Protein AF-A0AA43FSB5-F1 (afdb_monomer)

Radius of gyration: 14.21 Å; Cα contacts (8 Å, |Δi|>4): 147; chains: 1; bounding box: 47×30×36 Å

Solvent-accessible surface area (backbone atoms only — not comparable to full-atom values): 7729 Å² total; per-residue (Å²): 135,81,79,77,69,21,61,71,51,53,54,52,54,58,73,69,56,52,56,82,42,45,66,42,48,45,44,53,38,40,47,69,71,58,40,50,98,84,29,44,29,55,41,66,63,45,46,52,52,34,53,52,53,46,69,64,39,83,89,50,54,65,67,69,60,45,59,31,54,76,70,32,70,70,55,30,42,54,44,42,62,66,60,32,50,54,55,38,28,77,69,52,48,29,52,89,60,85,87,73,87,61,63,57,44,43,40,19,66,69,37,41,73,48,29,62,92,47,41,70,63,53,39,53,52,39,54,54,50,46,52,51,40,55,63,78,112

pLDDT: mean 82.96, std 12.8, range [36.69, 95.94]

Secondary structure (DSSP, 8-state):
-PPPSSHHHHHHHHTT--GGGHHHHHHHHHHHHH--TTSEEEHHHHHHHHHHHHHHSTT---THHHHHHHT-HHHHHHHIIIIIHHHHHHTTSB-----SS-SEEEB-HHHHHHHGGGHHHHHHHHHHHHHHHHH--

Mean predicted aligned error: 5.88 Å

Sequence (137 aa):
MSSAPGRSEVIRFVGTLRPEELPVMVGLNVIFLLADEDGVVGRAAWAEAVAERLAALQGGIPGPAAFLLRRGPEVFRRFLDKEVVPRLAQAGILWEGPADGAEELVLENGFWNNVKSDRNEVMAQLEAGAAVLAEMR

Structure (mmCIF, N/CA/C/O backbone):
data_AF-A0AA43FSB5-F1
#
_entry.id   AF-A0AA43FSB5-F1
#
loop_
_atom_site.group_PDB
_atom_site.id
_atom_site.type_symbol
_atom_site.label_atom_id
_atom_site.label_alt_id
_atom_site.label_comp_id
_atom_site.label_asym_id
_atom_site.label_entity_id
_atom_site.label_seq_id
_atom_site.pdbx_PDB_ins_code
_atom_site.Cartn_x
_atom_site.Cartn_y
_atom_site.Cartn_z
_atom_site.occupancy
_atom_site.B_iso_or_equiv
_atom_site.auth_seq_id
_atom_site.auth_comp_id
_atom_site.auth_asym_id
_atom_site.auth_atom_id
_atom_site.pdbx_PDB_model_num
ATOM 1 N N . MET A 1 1 ? -29.510 0.018 8.397 1.00 36.69 1 MET A N 1
ATOM 2 C CA . MET A 1 1 ? -28.221 -0.578 8.800 1.00 36.69 1 MET A CA 1
ATOM 3 C C . MET A 1 1 ? -27.300 -0.441 7.599 1.00 36.69 1 MET A C 1
ATOM 5 O O . MET A 1 1 ? -27.444 -1.213 6.663 1.00 36.69 1 MET A O 1
ATOM 9 N N . SER A 1 2 ? -26.492 0.623 7.544 1.00 37.47 2 SER A N 1
ATOM 10 C CA . SER A 1 2 ? -25.509 0.798 6.465 1.00 37.47 2 SER A CA 1
ATOM 11 C C . SER A 1 2 ? -24.324 -0.110 6.747 1.00 37.47 2 SER A C 1
ATOM 13 O O . SER A 1 2 ? -23.767 -0.053 7.841 1.00 37.47 2 SER A O 1
ATOM 15 N N . SER A 1 3 ? -23.982 -0.959 5.783 1.00 42.47 3 SER A N 1
ATO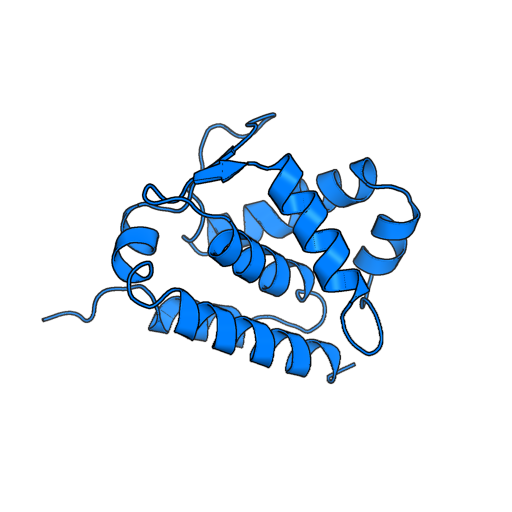M 16 C CA . SER A 1 3 ? -22.781 -1.791 5.792 1.00 42.47 3 SER A CA 1
ATOM 17 C C . SER A 1 3 ? -21.558 -0.926 6.089 1.00 42.47 3 SER A C 1
ATOM 19 O O . SER A 1 3 ? -21.383 0.114 5.455 1.00 42.47 3 SER A O 1
ATOM 21 N N . ALA A 1 4 ? -20.749 -1.328 7.069 1.00 42.62 4 ALA A N 1
ATOM 22 C CA . ALA A 1 4 ? -19.576 -0.567 7.469 1.00 42.62 4 ALA A CA 1
ATOM 23 C C . ALA A 1 4 ? -18.598 -0.428 6.275 1.00 42.62 4 ALA A C 1
ATOM 25 O O . ALA A 1 4 ? -18.273 -1.437 5.637 1.00 42.62 4 ALA A O 1
ATOM 26 N N . PRO A 1 5 ? -18.176 0.798 5.926 1.00 51.31 5 PRO A N 1
ATOM 27 C CA . PRO A 1 5 ? -17.213 1.056 4.856 1.00 51.31 5 PRO A CA 1
ATOM 28 C C . PRO A 1 5 ? -15.836 0.491 5.242 1.00 51.31 5 PRO A C 1
ATOM 30 O O . PRO A 1 5 ? -15.238 0.927 6.216 1.00 51.31 5 PRO A O 1
ATOM 33 N N . GLY A 1 6 ? -15.363 -0.540 4.541 1.00 64.88 6 GLY A N 1
ATOM 34 C CA . GLY A 1 6 ? -14.096 -1.215 4.855 1.00 64.88 6 GLY A CA 1
ATOM 35 C C . GLY A 1 6 ? -13.684 -2.170 3.739 1.00 64.88 6 GLY A C 1
ATOM 36 O O . GLY A 1 6 ? -13.172 -1.757 2.701 1.00 64.88 6 GLY A O 1
ATOM 37 N N . ARG A 1 7 ? -13.997 -3.462 3.870 1.00 71.69 7 ARG A N 1
ATOM 38 C CA . ARG A 1 7 ? -13.648 -4.489 2.866 1.00 71.69 7 ARG A CA 1
ATOM 39 C C . ARG A 1 7 ? -14.151 -4.193 1.446 1.00 71.69 7 ARG A C 1
ATOM 41 O O . ARG A 1 7 ? -13.403 -4.316 0.480 1.00 71.69 7 ARG A O 1
ATOM 48 N N . SER A 1 8 ? -15.420 -3.805 1.304 1.00 74.12 8 SER A N 1
ATOM 49 C CA . SER A 1 8 ? -16.014 -3.532 -0.019 1.00 74.12 8 SER A CA 1
ATOM 50 C C . SER A 1 8 ? -15.374 -2.327 -0.715 1.00 74.12 8 SER A C 1
ATOM 52 O O . SER A 1 8 ? -15.391 -2.240 -1.941 1.00 74.12 8 SER A O 1
ATOM 54 N N . GLU A 1 9 ? -14.810 -1.395 0.051 1.00 75.44 9 GLU A N 1
ATOM 55 C CA . GLU A 1 9 ? -14.117 -0.223 -0.480 1.00 75.44 9 GLU A CA 1
ATOM 56 C C . GLU A 1 9 ? -12.697 -0.557 -0.903 1.00 75.44 9 GLU A C 1
ATOM 58 O O . GLU A 1 9 ? -12.303 -0.132 -1.983 1.00 75.44 9 GLU A O 1
ATOM 63 N N . VAL A 1 10 ? -11.984 -1.401 -0.145 1.00 79.75 10 VAL A N 1
ATOM 64 C CA . VAL A 1 10 ? -10.690 -1.946 -0.582 1.00 79.75 10 VAL A CA 1
ATOM 65 C C . VAL A 1 10 ? -10.846 -2.689 -1.903 1.00 79.75 10 VAL A C 1
ATOM 67 O O . VAL A 1 10 ? -10.121 -2.403 -2.848 1.00 79.75 10 VAL A O 1
ATOM 70 N N . ILE A 1 11 ? -11.836 -3.580 -2.015 1.00 78.00 11 ILE A N 1
ATOM 71 C CA . ILE A 1 11 ? -12.092 -4.326 -3.257 1.00 78.00 11 ILE A CA 1
ATOM 72 C C . ILE A 1 11 ? -12.403 -3.370 -4.413 1.00 78.00 11 ILE A C 1
ATOM 74 O O . ILE A 1 11 ? -11.861 -3.524 -5.508 1.00 78.00 11 ILE A O 1
ATOM 78 N N . ARG A 1 12 ? -13.253 -2.362 -4.181 1.00 81.12 12 ARG A N 1
ATOM 79 C CA . ARG A 1 12 ? -13.594 -1.371 -5.207 1.00 81.12 12 ARG A CA 1
ATOM 80 C C . ARG A 1 12 ? -12.371 -0.564 -5.630 1.00 81.12 12 ARG A C 1
ATOM 82 O O . ARG A 1 12 ? -12.164 -0.385 -6.821 1.00 81.12 12 ARG A O 1
ATOM 89 N N . PHE A 1 13 ? -11.566 -0.106 -4.677 1.00 84.62 13 PHE A N 1
ATOM 90 C CA . PHE A 1 13 ? -10.338 0.637 -4.929 1.00 84.62 13 PHE A CA 1
ATOM 91 C C . PHE A 1 13 ? -9.350 -0.189 -5.757 1.00 84.62 13 PHE A C 1
ATOM 93 O O . PHE A 1 13 ? -8.934 0.250 -6.826 1.00 84.62 13 PHE A O 1
ATOM 100 N N . VAL A 1 14 ? -9.060 -1.416 -5.322 1.00 84.19 14 VAL A N 1
ATOM 101 C CA . VAL A 1 14 ? -8.190 -2.382 -6.014 1.00 84.19 14 VAL A CA 1
ATOM 102 C C . VAL A 1 14 ? -8.686 -2.640 -7.435 1.00 84.19 14 VAL A C 1
ATOM 104 O O . VAL A 1 14 ? -7.889 -2.620 -8.366 1.00 84.19 14 VAL A O 1
ATOM 107 N N . GLY A 1 15 ? -10.000 -2.794 -7.625 1.00 83.06 15 GLY A N 1
ATOM 108 C CA . GLY A 1 15 ? -10.614 -2.984 -8.942 1.00 83.06 15 GLY A CA 1
ATOM 109 C C . GLY A 1 15 ? -10.508 -1.783 -9.891 1.00 83.06 15 GLY A C 1
ATOM 110 O O . GLY A 1 15 ? -10.771 -1.936 -11.080 1.00 83.06 15 GLY A O 1
ATOM 111 N N . THR A 1 16 ? -10.125 -0.600 -9.396 1.00 86.25 16 THR A N 1
ATOM 112 C CA . THR A 1 16 ? -9.847 0.584 -10.233 1.00 86.25 16 THR A CA 1
ATOM 113 C C . THR A 1 16 ? -8.371 0.759 -10.578 1.00 86.25 16 THR A C 1
ATOM 115 O O . THR A 1 16 ? -8.055 1.611 -11.409 1.00 86.25 16 THR A O 1
ATOM 118 N N . LEU A 1 17 ? -7.475 -0.004 -9.942 1.00 86.56 17 LEU A N 1
ATOM 119 C CA . LEU A 1 17 ? -6.039 0.142 -10.148 1.00 86.56 17 LEU A CA 1
ATOM 120 C C . LEU A 1 17 ? -5.633 -0.393 -11.517 1.00 86.56 17 LEU A C 1
ATOM 122 O O . LEU A 1 17 ? -6.036 -1.478 -11.936 1.00 86.56 17 LEU A O 1
ATOM 126 N N . ARG A 1 18 ? -4.801 0.385 -12.202 1.00 85.00 18 ARG A N 1
ATOM 127 C CA . ARG A 1 18 ? -4.193 -0.015 -13.470 1.00 85.00 18 ARG A CA 1
ATOM 128 C C . ARG A 1 18 ? -2.888 -0.788 -13.236 1.00 85.00 18 ARG A C 1
ATOM 130 O O . ARG A 1 18 ? -2.316 -0.678 -12.151 1.00 85.00 18 ARG A O 1
ATOM 137 N N . PRO A 1 19 ? -2.372 -1.548 -14.221 1.00 82.00 19 PRO A N 1
ATOM 138 C CA . PRO A 1 19 ? -1.115 -2.288 -14.064 1.00 82.00 19 PRO A CA 1
ATOM 139 C C . PRO A 1 19 ? 0.074 -1.416 -13.623 1.00 82.00 19 PRO A C 1
ATOM 141 O O . PRO A 1 19 ? 0.903 -1.856 -12.827 1.00 82.00 19 PRO A O 1
ATOM 144 N N . GLU A 1 20 ? 0.146 -0.156 -14.066 1.00 81.56 20 GLU A N 1
ATOM 145 C CA . GLU A 1 20 ? 1.169 0.802 -13.626 1.00 81.56 20 GLU A CA 1
ATOM 146 C C . GLU A 1 20 ? 1.055 1.20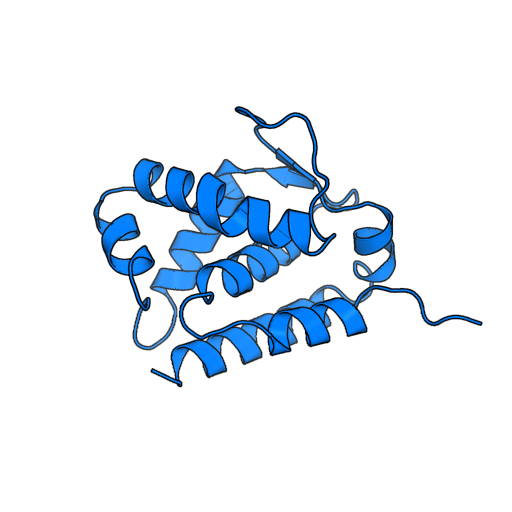5 -12.142 1.00 81.56 20 GLU A C 1
ATOM 148 O O . GLU A 1 20 ? 2.039 1.643 -11.546 1.00 81.56 20 GLU A O 1
ATOM 153 N N . GLU A 1 21 ? -0.114 1.010 -11.526 1.00 88.12 21 GLU A N 1
ATOM 154 C CA . GLU A 1 21 ? -0.387 1.264 -10.107 1.00 88.12 21 GLU A CA 1
ATOM 155 C C . GLU A 1 21 ? -0.103 0.030 -9.224 1.00 88.12 21 GLU A C 1
ATOM 157 O O . GLU A 1 21 ? -0.455 0.016 -8.044 1.00 88.12 21 GLU A O 1
ATOM 162 N N . LEU A 1 22 ? 0.591 -0.995 -9.738 1.00 88.12 22 LEU A N 1
ATOM 163 C CA . LEU A 1 22 ? 1.023 -2.153 -8.944 1.00 88.12 22 LEU A CA 1
ATOM 164 C C . LEU A 1 22 ? 1.738 -1.772 -7.626 1.00 88.12 22 LEU A C 1
ATOM 166 O O . LEU A 1 22 ? 1.430 -2.385 -6.599 1.00 88.12 22 LEU A O 1
ATOM 170 N N . PRO A 1 23 ? 2.623 -0.749 -7.573 1.00 91.19 23 PRO A N 1
ATOM 171 C CA . PRO A 1 23 ? 3.217 -0.305 -6.311 1.00 91.19 23 PRO A CA 1
ATOM 172 C C . PRO A 1 23 ? 2.196 0.181 -5.273 1.00 91.19 23 PRO A C 1
ATOM 174 O O . PRO A 1 23 ? 2.452 0.060 -4.080 1.00 91.19 23 PRO A O 1
ATOM 177 N N . VAL A 1 24 ? 1.036 0.693 -5.699 1.00 92.19 24 VAL A N 1
ATOM 178 C CA . VAL A 1 24 ? -0.049 1.115 -4.799 1.00 92.19 24 VAL A CA 1
ATOM 179 C C . VAL A 1 24 ? -0.709 -0.101 -4.160 1.00 92.19 24 VAL A C 1
ATOM 181 O O . VAL A 1 24 ? -0.923 -0.124 -2.950 1.00 92.19 24 VAL A O 1
ATOM 184 N N . MET A 1 25 ? -0.974 -1.140 -4.954 1.00 91.31 25 MET A N 1
ATOM 185 C CA . MET A 1 25 ? -1.564 -2.383 -4.459 1.00 91.31 25 MET A CA 1
ATOM 186 C C . MET A 1 25 ? -0.629 -3.116 -3.495 1.00 91.31 25 MET A C 1
ATOM 188 O O . MET A 1 25 ? -1.055 -3.533 -2.417 1.00 91.31 25 MET A O 1
ATOM 192 N N . VAL A 1 26 ? 0.657 -3.222 -3.846 1.00 92.62 26 VAL A N 1
ATOM 193 C CA . VAL A 1 26 ? 1.669 -3.812 -2.958 1.00 92.62 26 VAL A CA 1
ATOM 194 C C . VAL A 1 26 ? 1.875 -2.944 -1.717 1.00 92.62 26 VAL A C 1
ATOM 196 O O . VAL A 1 26 ? 1.929 -3.476 -0.614 1.00 92.62 26 VAL A O 1
ATOM 199 N N . GLY A 1 27 ? 1.908 -1.618 -1.866 1.00 94.00 27 GLY A N 1
ATOM 200 C CA . GLY A 1 27 ? 1.989 -0.671 -0.753 1.00 94.00 27 GLY A CA 1
ATOM 201 C C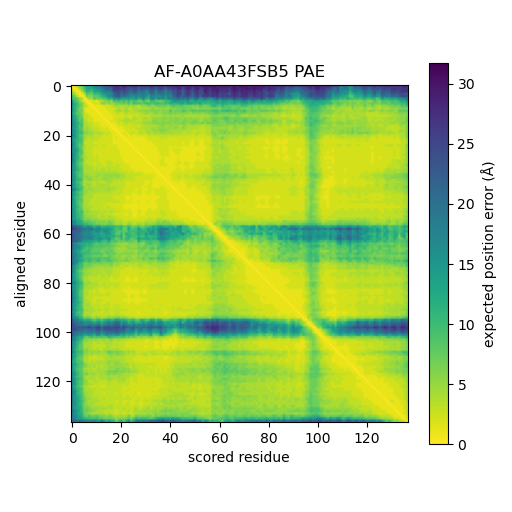 . GLY A 1 27 ? 0.864 -0.858 0.260 1.00 94.00 27 GLY A C 1
ATOM 202 O O . GLY A 1 27 ? 1.129 -0.969 1.457 1.00 94.00 27 GLY A O 1
ATOM 203 N N . LEU A 1 28 ? -0.375 -0.969 -0.222 1.00 94.50 28 LEU A N 1
ATOM 204 C CA . LEU A 1 28 ? -1.545 -1.238 0.609 1.00 94.50 28 LEU A CA 1
ATOM 205 C C . LEU A 1 28 ? -1.446 -2.593 1.314 1.00 94.50 28 LEU A C 1
ATOM 207 O O . LEU A 1 28 ? -1.699 -2.701 2.511 1.00 94.50 28 LEU A O 1
ATOM 211 N N . ASN A 1 29 ? -1.046 -3.630 0.586 1.00 94.31 29 ASN A N 1
ATOM 212 C CA . ASN A 1 29 ? -0.880 -4.959 1.150 1.00 94.31 29 ASN A CA 1
ATOM 213 C C . ASN A 1 29 ? 0.187 -5.001 2.261 1.00 94.31 29 ASN A C 1
ATOM 215 O O . ASN A 1 29 ? -0.040 -5.623 3.295 1.00 94.31 29 ASN A O 1
ATOM 219 N N . VAL A 1 30 ? 1.309 -4.297 2.091 1.00 95.94 30 VAL A N 1
ATOM 220 C CA . VAL A 1 30 ? 2.354 -4.192 3.121 1.00 95.94 30 VAL A CA 1
ATOM 221 C C . VAL A 1 30 ? 1.888 -3.371 4.322 1.00 95.94 30 VAL A C 1
ATOM 223 O O . VAL A 1 30 ? 2.225 -3.726 5.447 1.00 95.94 30 VAL A O 1
ATOM 226 N N . ILE A 1 31 ? 1.078 -2.323 4.128 1.00 94.69 31 ILE A N 1
ATOM 227 C CA . ILE A 1 31 ? 0.441 -1.610 5.250 1.00 94.69 31 ILE A CA 1
ATOM 228 C C . ILE A 1 31 ? -0.369 -2.598 6.087 1.00 94.69 31 ILE A C 1
ATOM 230 O O . ILE A 1 31 ? -0.157 -2.698 7.289 1.00 94.69 31 ILE A O 1
ATOM 234 N N . PHE A 1 32 ? -1.220 -3.404 5.448 1.00 93.38 32 PHE A N 1
ATOM 235 C CA . PHE A 1 32 ? -1.961 -4.447 6.150 1.00 93.38 32 PHE A CA 1
ATOM 236 C C . PHE A 1 32 ? -1.066 -5.525 6.748 1.00 93.38 32 PHE A C 1
ATOM 238 O O . PHE A 1 32 ? -1.442 -6.115 7.746 1.00 93.38 32 PHE A O 1
ATOM 245 N N . LEU A 1 33 ? 0.107 -5.806 6.188 1.00 94.50 33 LEU A N 1
ATOM 246 C CA . LEU A 1 33 ? 1.045 -6.757 6.778 1.00 94.50 33 LEU A CA 1
ATOM 247 C C . LEU A 1 33 ? 1.705 -6.213 8.048 1.00 94.50 33 LEU A C 1
ATOM 249 O O . LEU A 1 33 ? 1.943 -6.994 8.964 1.00 94.50 33 LEU A O 1
ATOM 253 N N . LEU A 1 34 ? 2.002 -4.916 8.107 1.00 95.50 34 LEU A N 1
ATOM 254 C CA . LEU A 1 34 ? 2.843 -4.328 9.152 1.00 95.50 34 LEU A CA 1
ATOM 255 C C . LEU A 1 34 ? 2.081 -3.508 10.194 1.00 95.50 34 LEU A C 1
ATOM 257 O O . LEU A 1 34 ? 2.646 -3.247 11.250 1.00 95.50 34 LEU A O 1
ATOM 261 N N . ALA A 1 35 ? 0.834 -3.119 9.921 1.00 94.31 35 ALA A N 1
ATOM 262 C CA . ALA A 1 35 ? 0.028 -2.336 10.850 1.00 94.31 35 ALA A CA 1
ATOM 263 C C . ALA A 1 35 ? -0.126 -3.040 12.201 1.00 94.31 35 ALA A C 1
ATOM 265 O O . ALA A 1 35 ? -0.421 -4.246 12.266 1.00 94.31 35 ALA A O 1
ATOM 266 N N . ASP A 1 36 ? 0.074 -2.262 13.260 1.00 94.38 36 ASP A N 1
ATOM 267 C CA . ASP A 1 36 ? -0.238 -2.647 14.630 1.00 94.38 36 ASP A CA 1
ATOM 268 C C . ASP A 1 36 ? -1.748 -2.540 14.924 1.00 94.38 36 ASP A C 1
ATOM 270 O O . ASP A 1 36 ? -2.569 -2.322 14.030 1.00 94.38 36 ASP A O 1
ATOM 274 N N . GLU A 1 37 ? -2.129 -2.738 16.187 1.00 91.12 37 GLU A N 1
ATOM 275 C CA . GLU A 1 37 ? -3.530 -2.697 16.627 1.00 91.12 37 GLU A CA 1
ATOM 276 C C . GLU A 1 37 ? -4.192 -1.325 16.412 1.00 91.12 37 GLU A C 1
ATOM 278 O O . GLU A 1 37 ? -5.405 -1.258 16.176 1.00 91.12 37 GLU A O 1
ATOM 283 N N . ASP A 1 38 ? -3.401 -0.250 16.428 1.00 90.94 38 ASP A N 1
ATOM 284 C CA . ASP A 1 38 ? -3.854 1.134 16.277 1.00 90.94 38 ASP A CA 1
ATOM 285 C C . ASP A 1 38 ? -3.814 1.612 14.816 1.00 90.94 38 ASP A C 1
ATOM 287 O O . ASP A 1 38 ? -4.305 2.696 14.498 1.00 90.94 38 ASP A O 1
ATOM 291 N N . GLY A 1 39 ? -3.307 0.783 13.900 1.00 91.81 39 GLY A N 1
ATOM 292 C CA . GLY A 1 39 ? -3.235 1.110 12.482 1.00 91.81 39 GLY A CA 1
ATOM 293 C C . GLY A 1 39 ? -2.046 2.008 12.151 1.00 91.81 39 GLY A C 1
ATOM 294 O O . GLY A 1 39 ? -2.138 2.850 11.255 1.00 91.81 39 GLY A O 1
ATOM 295 N N . VAL A 1 40 ? -0.936 1.849 12.869 1.00 93.50 40 VAL A N 1
ATOM 296 C CA . VAL A 1 40 ? 0.307 2.593 12.649 1.00 93.50 40 VAL A CA 1
ATOM 297 C C . VAL A 1 40 ? 1.351 1.687 11.998 1.00 93.50 40 VAL A C 1
ATOM 299 O O . VAL A 1 40 ? 1.462 0.499 12.304 1.00 93.50 40 VAL A O 1
ATOM 302 N N . VAL A 1 41 ? 2.116 2.243 11.054 1.00 94.19 41 VAL A N 1
ATOM 303 C CA . VAL A 1 41 ? 3.185 1.539 10.337 1.00 94.19 41 VAL A CA 1
ATOM 304 C C . VAL A 1 41 ? 4.441 2.400 10.260 1.00 94.19 41 VAL A C 1
ATOM 306 O O . VAL A 1 41 ? 4.399 3.521 9.757 1.00 94.19 41 VAL A O 1
ATOM 309 N N . GLY A 1 42 ? 5.592 1.850 10.651 1.00 93.12 42 GLY A N 1
ATOM 310 C CA . GLY A 1 42 ? 6.889 2.495 10.433 1.00 93.12 42 GLY A CA 1
ATOM 311 C C . GLY A 1 42 ? 7.204 2.644 8.940 1.00 93.12 42 GLY A C 1
ATOM 312 O O . GLY A 1 42 ? 7.293 1.661 8.201 1.00 93.12 42 GLY A O 1
ATOM 313 N N . ARG A 1 43 ? 7.414 3.877 8.482 1.00 91.06 43 ARG A N 1
ATOM 314 C CA . ARG A 1 43 ? 7.525 4.230 7.059 1.00 91.06 43 ARG A CA 1
ATOM 315 C C . ARG A 1 43 ? 8.758 3.638 6.374 1.00 91.06 43 ARG A C 1
ATOM 317 O O . ARG A 1 43 ? 8.681 3.251 5.210 1.00 91.06 43 ARG A O 1
ATOM 324 N N . ALA A 1 44 ? 9.885 3.545 7.084 1.00 90.88 44 ALA A N 1
ATOM 325 C CA . ALA A 1 44 ? 11.104 2.919 6.564 1.00 90.88 44 ALA A CA 1
ATOM 326 C C . ALA A 1 44 ? 10.914 1.408 6.348 1.00 90.88 44 ALA A C 1
ATOM 328 O O . ALA A 1 44 ? 11.131 0.921 5.240 1.00 90.88 44 ALA A O 1
ATOM 329 N N . ALA A 1 45 ? 10.410 0.704 7.367 1.00 93.56 45 ALA A N 1
ATOM 330 C CA . ALA A 1 45 ? 10.115 -0.727 7.293 1.00 93.56 45 ALA A CA 1
ATOM 331 C C . ALA A 1 45 ? 9.071 -1.041 6.209 1.00 93.56 45 ALA A C 1
ATOM 333 O O . ALA A 1 45 ? 9.211 -2.009 5.464 1.00 93.56 45 ALA A O 1
ATOM 334 N N . TRP A 1 46 ? 8.056 -0.184 6.066 1.00 95.19 46 TRP A N 1
ATOM 335 C CA . TRP A 1 46 ? 7.087 -0.282 4.979 1.00 95.19 46 TRP A CA 1
ATOM 336 C C . TRP A 1 46 ? 7.749 -0.180 3.600 1.00 95.19 46 TRP A C 1
ATOM 338 O O . TRP A 1 46 ? 7.527 -1.043 2.753 1.00 95.19 46 TRP A O 1
ATOM 348 N N . ALA A 1 47 ? 8.586 0.835 3.369 1.00 93.12 47 ALA A N 1
ATOM 349 C CA . ALA A 1 47 ? 9.242 1.028 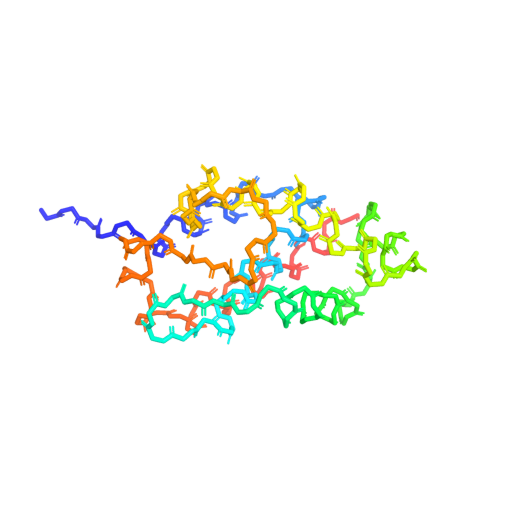2.077 1.00 93.12 47 ALA A CA 1
ATOM 350 C C . ALA A 1 47 ? 10.165 -0.147 1.702 1.00 93.12 47 ALA A C 1
ATOM 352 O O . ALA A 1 47 ? 10.185 -0.565 0.541 1.00 93.12 47 ALA A O 1
ATOM 353 N N . GLU A 1 48 ? 10.896 -0.694 2.676 1.00 92.69 48 GLU A N 1
ATOM 354 C CA . GLU A 1 48 ? 11.745 -1.879 2.501 1.00 92.69 48 GLU A CA 1
ATOM 355 C C . GLU A 1 48 ? 10.915 -3.113 2.129 1.00 92.69 48 GLU A C 1
ATOM 357 O O . GLU A 1 48 ? 11.168 -3.742 1.101 1.00 92.69 48 GLU A O 1
ATOM 362 N N . ALA A 1 49 ? 9.852 -3.403 2.880 1.00 94.75 49 ALA A N 1
ATOM 363 C CA . ALA A 1 49 ? 8.985 -4.546 2.605 1.00 94.75 49 ALA A CA 1
ATOM 364 C C . ALA A 1 49 ? 8.247 -4.427 1.255 1.00 94.75 49 ALA A C 1
ATOM 366 O O . ALA A 1 49 ? 8.044 -5.428 0.564 1.00 94.75 49 ALA A O 1
ATOM 367 N N . VAL A 1 50 ? 7.876 -3.213 0.828 1.00 93.94 50 VAL A N 1
ATOM 368 C CA . VAL A 1 50 ? 7.319 -2.977 -0.516 1.00 93.94 50 VAL A CA 1
ATOM 369 C C . VAL A 1 50 ? 8.346 -3.300 -1.599 1.00 93.94 50 VAL A C 1
ATOM 371 O O . VAL A 1 50 ? 8.005 -3.958 -2.585 1.00 93.94 50 VAL A O 1
ATOM 374 N N . ALA A 1 51 ? 9.596 -2.866 -1.424 1.00 90.19 51 ALA A N 1
ATOM 375 C CA . ALA A 1 51 ? 10.676 -3.159 -2.361 1.00 90.19 51 ALA A CA 1
ATOM 376 C C . ALA A 1 51 ? 10.917 -4.671 -2.496 1.00 90.19 51 ALA A C 1
ATOM 378 O O . ALA A 1 51 ? 10.988 -5.182 -3.616 1.00 90.19 51 ALA A O 1
ATOM 379 N N . GLU A 1 52 ? 10.984 -5.386 -1.370 1.00 90.31 52 GLU A N 1
ATOM 380 C CA . GLU A 1 52 ? 11.157 -6.841 -1.336 1.00 90.31 52 GLU A CA 1
ATOM 381 C C . GLU A 1 52 ? 10.008 -7.573 -2.032 1.00 90.31 52 GLU A C 1
ATOM 383 O O . GLU A 1 52 ? 10.245 -8.416 -2.902 1.00 90.31 52 GLU A O 1
ATOM 388 N N . ARG A 1 53 ? 8.756 -7.222 -1.709 1.00 89.94 53 ARG A N 1
ATOM 389 C CA . ARG A 1 53 ? 7.582 -7.864 -2.315 1.00 89.94 53 ARG A CA 1
ATOM 390 C C . ARG A 1 53 ? 7.508 -7.622 -3.814 1.00 89.94 53 ARG A C 1
ATOM 392 O O . ARG A 1 53 ? 7.263 -8.567 -4.556 1.00 89.94 53 ARG A O 1
ATOM 399 N N . LEU A 1 54 ? 7.762 -6.398 -4.275 1.00 87.88 54 LEU A N 1
ATOM 400 C CA . LEU A 1 54 ? 7.803 -6.107 -5.708 1.00 87.88 54 LEU A CA 1
ATOM 401 C C . LEU A 1 54 ? 8.910 -6.906 -6.414 1.00 87.88 54 LEU A C 1
ATOM 403 O O . LEU A 1 54 ? 8.677 -7.434 -7.499 1.00 87.88 54 LEU A O 1
ATOM 407 N N . ALA A 1 55 ? 10.093 -7.037 -5.805 1.00 83.94 55 ALA A N 1
ATOM 408 C CA . ALA A 1 55 ? 11.193 -7.823 -6.367 1.00 83.94 55 ALA A CA 1
ATOM 409 C C . ALA A 1 55 ? 10.881 -9.329 -6.444 1.00 83.94 55 ALA A C 1
ATOM 411 O O . ALA A 1 55 ? 11.395 -10.011 -7.331 1.00 83.94 55 ALA A O 1
ATOM 412 N N . ALA A 1 56 ? 10.031 -9.834 -5.547 1.00 83.81 56 ALA A N 1
ATOM 413 C CA . ALA A 1 56 ? 9.609 -11.231 -5.499 1.00 83.81 56 ALA A CA 1
ATOM 414 C C . ALA A 1 56 ? 8.475 -11.586 -6.482 1.00 83.81 56 ALA A C 1
ATOM 416 O O . ALA A 1 56 ? 8.202 -12.771 -6.684 1.00 83.81 56 ALA A O 1
ATOM 417 N N . LEU A 1 57 ? 7.808 -10.602 -7.102 1.00 81.69 57 LEU A N 1
ATOM 418 C CA . LEU A 1 57 ? 6.722 -10.871 -8.047 1.00 81.69 57 LEU A CA 1
ATOM 419 C C . LEU A 1 57 ? 7.241 -11.609 -9.283 1.00 81.69 57 LEU A C 1
ATOM 421 O O . LEU A 1 57 ? 8.168 -11.161 -9.967 1.00 81.69 57 LEU A O 1
ATOM 425 N N . GLN A 1 58 ? 6.611 -12.745 -9.595 1.00 59.59 58 GLN A N 1
ATOM 426 C CA . GLN A 1 58 ? 6.988 -13.541 -10.754 1.00 59.59 58 GLN A CA 1
ATOM 427 C C . GLN A 1 58 ? 6.778 -12.727 -12.031 1.00 59.59 58 GLN A C 1
ATOM 429 O O . GLN A 1 58 ? 5.679 -12.299 -12.369 1.00 59.59 58 GLN A O 1
ATOM 434 N N . GLY A 1 59 ? 7.887 -12.475 -12.723 1.00 60.62 59 GLY A N 1
ATOM 435 C CA . GLY A 1 59 ? 7.964 -11.687 -13.943 1.00 60.62 59 GLY A CA 1
ATOM 436 C C . GLY A 1 59 ? 8.287 -10.193 -13.749 1.00 60.62 59 GLY A C 1
ATOM 437 O O . GLY A 1 59 ? 8.386 -9.462 -14.731 1.00 60.62 59 GLY A O 1
ATOM 438 N N . GLY A 1 60 ? 8.583 -9.755 -12.533 1.00 64.81 60 GLY A N 1
ATOM 439 C CA . GLY A 1 60 ? 9.248 -8.478 -12.308 1.00 64.81 60 GLY A CA 1
ATOM 440 C C . GLY A 1 60 ? 8.328 -7.262 -12.320 1.00 64.81 60 GLY A C 1
ATOM 441 O O . GLY A 1 60 ? 7.114 -7.341 -12.480 1.00 64.81 60 GLY A O 1
ATOM 442 N N . ILE A 1 61 ? 8.951 -6.114 -12.079 1.00 67.69 61 ILE A N 1
ATOM 443 C CA . ILE A 1 61 ? 8.271 -4.886 -11.678 1.00 67.69 61 ILE A CA 1
ATOM 444 C C . ILE A 1 61 ? 7.972 -4.060 -12.937 1.00 67.69 61 ILE A C 1
ATOM 446 O O . ILE A 1 61 ? 8.905 -3.729 -13.671 1.00 67.69 61 ILE A O 1
ATOM 450 N N . PRO A 1 62 ? 6.709 -3.721 -13.231 1.00 64.12 62 PRO A N 1
ATOM 451 C CA . PRO A 1 62 ? 6.379 -2.899 -14.382 1.00 64.12 62 PRO A CA 1
ATOM 452 C C . PRO A 1 62 ? 6.761 -1.430 -14.154 1.00 64.12 62 PRO A C 1
ATOM 454 O O . PRO A 1 62 ? 6.785 -0.918 -13.030 1.00 64.12 62 PRO A O 1
ATOM 457 N N . GLY A 1 63 ? 7.033 -0.733 -15.258 1.00 69.12 63 GLY A N 1
ATOM 458 C CA . GLY A 1 63 ? 7.129 0.724 -15.280 1.00 69.12 63 GLY A CA 1
ATOM 459 C C . GLY A 1 63 ? 8.311 1.321 -14.492 1.00 69.12 63 GLY A C 1
ATOM 460 O O . GLY A 1 63 ? 9.340 0.669 -14.286 1.00 69.12 63 GLY A O 1
ATOM 461 N N . PRO A 1 64 ? 8.209 2.599 -14.076 1.00 69.44 64 PRO A N 1
ATOM 462 C CA . PRO A 1 64 ? 9.317 3.333 -13.464 1.00 69.44 64 PRO A CA 1
ATOM 463 C C . PRO A 1 64 ? 9.793 2.725 -12.136 1.00 69.44 64 PRO A C 1
ATOM 465 O O . PRO A 1 64 ? 10.961 2.889 -11.788 1.00 69.44 64 PRO A O 1
ATOM 468 N N . ALA A 1 65 ? 8.953 1.964 -11.426 1.00 73.50 65 ALA A N 1
ATOM 469 C CA . ALA A 1 65 ? 9.307 1.335 -10.153 1.00 73.50 65 ALA A CA 1
ATOM 470 C C . ALA A 1 65 ? 10.500 0.360 -10.268 1.00 73.50 65 ALA A C 1
ATOM 472 O O . ALA A 1 65 ? 11.394 0.399 -9.421 1.00 73.50 65 ALA A O 1
ATOM 473 N N . ALA A 1 66 ? 10.596 -0.434 -11.347 1.00 75.50 66 ALA A N 1
ATOM 474 C CA . ALA A 1 66 ? 11.756 -1.305 -11.595 1.00 75.50 66 ALA A CA 1
ATOM 475 C C . ALA A 1 66 ? 13.067 -0.524 -11.698 1.00 75.50 66 ALA A C 1
ATOM 477 O O . ALA A 1 66 ? 14.104 -0.930 -11.168 1.00 75.50 66 ALA A O 1
ATOM 478 N N . PHE A 1 67 ? 13.029 0.595 -12.418 1.00 80.31 67 PHE A N 1
ATOM 479 C CA . PHE A 1 67 ? 14.193 1.446 -12.603 1.00 80.31 67 PHE A CA 1
ATOM 480 C C . PHE A 1 67 ? 14.580 2.145 -11.297 1.00 80.31 67 PHE A C 1
ATOM 482 O O . PHE A 1 67 ? 15.762 2.218 -10.968 1.00 80.31 67 PHE A O 1
ATOM 489 N N . LEU A 1 68 ? 13.593 2.620 -10.537 1.00 81.25 68 LEU A N 1
ATOM 490 C CA . LEU A 1 68 ? 13.805 3.338 -9.282 1.00 81.25 68 LEU A CA 1
ATOM 491 C C . LEU A 1 68 ? 14.387 2.438 -8.187 1.00 81.25 68 LEU A C 1
ATOM 493 O O . LEU A 1 68 ? 15.290 2.873 -7.480 1.00 81.25 68 LEU A O 1
ATOM 497 N N . LEU A 1 69 ? 13.976 1.169 -8.108 1.00 79.81 69 LEU A N 1
ATOM 498 C CA . LEU A 1 69 ? 14.577 0.201 -7.182 1.00 79.81 69 LEU A CA 1
ATOM 499 C C . LEU A 1 69 ? 16.065 -0.029 -7.454 1.00 79.81 69 LEU A C 1
ATOM 501 O O . LEU A 1 69 ? 16.868 -0.075 -6.527 1.00 79.81 69 LEU A O 1
ATOM 505 N N . ARG A 1 70 ? 16.467 -0.080 -8.731 1.00 81.19 70 ARG A N 1
ATOM 506 C CA . ARG A 1 70 ? 17.885 -0.194 -9.121 1.00 81.19 70 ARG A CA 1
ATOM 507 C C . ARG A 1 70 ? 18.695 1.072 -8.835 1.00 81.19 70 ARG A C 1
ATOM 509 O O . ARG A 1 70 ? 19.916 0.999 -8.739 1.00 81.19 70 ARG A O 1
ATOM 516 N N . ARG A 1 71 ? 18.039 2.233 -8.730 1.00 83.31 71 ARG A N 1
ATOM 517 C CA . ARG A 1 71 ? 18.675 3.521 -8.402 1.00 83.31 71 ARG A CA 1
ATOM 518 C C . ARG A 1 71 ? 18.969 3.678 -6.909 1.00 83.31 71 ARG A C 1
ATOM 520 O O . ARG A 1 71 ? 19.698 4.599 -6.551 1.00 83.31 71 ARG A O 1
ATOM 527 N N . GLY A 1 72 ? 18.447 2.781 -6.076 1.00 84.00 72 GLY A N 1
ATOM 528 C CA . GLY A 1 72 ? 18.739 2.697 -4.652 1.00 84.00 72 GLY A CA 1
ATOM 529 C C . GLY A 1 72 ? 17.509 2.920 -3.764 1.00 84.00 72 GLY A C 1
ATOM 530 O O . GLY A 1 72 ? 16.519 3.519 -4.197 1.00 84.00 72 GLY A O 1
ATOM 531 N N . PRO A 1 73 ? 17.579 2.467 -2.500 1.00 84.12 73 PRO A N 1
ATOM 532 C CA . PRO A 1 73 ? 16.443 2.446 -1.578 1.00 84.12 73 PRO A CA 1
ATOM 533 C C . PRO A 1 73 ? 15.873 3.841 -1.295 1.00 84.12 73 PRO A C 1
ATOM 535 O O . PRO A 1 73 ? 14.659 4.014 -1.264 1.00 84.12 73 PRO A O 1
ATOM 538 N N . GLU A 1 74 ? 16.717 4.871 -1.178 1.00 87.12 74 GLU A N 1
ATOM 539 C CA . GLU A 1 74 ? 16.246 6.242 -0.938 1.00 87.12 74 GLU A CA 1
ATOM 540 C C . GLU A 1 74 ? 15.463 6.830 -2.119 1.00 87.12 74 GLU A C 1
ATOM 542 O O . GLU A 1 74 ? 14.496 7.567 -1.921 1.00 87.12 74 GLU A O 1
ATOM 547 N N . VAL A 1 75 ? 15.869 6.512 -3.353 1.00 88.88 75 VAL A N 1
ATOM 548 C CA . VAL A 1 75 ? 15.184 6.976 -4.568 1.00 88.88 75 VAL A CA 1
ATOM 549 C C . VAL A 1 75 ? 13.818 6.309 -4.676 1.00 88.88 75 VAL A C 1
ATOM 551 O O . VAL A 1 75 ? 12.827 6.981 -4.964 1.00 88.88 75 VAL A O 1
ATOM 554 N N . PHE A 1 76 ? 13.756 5.009 -4.394 1.00 89.25 76 PHE A N 1
ATOM 555 C CA . PHE A 1 76 ? 12.500 4.275 -4.366 1.00 89.25 76 PHE A CA 1
ATOM 556 C C . PHE A 1 76 ? 11.568 4.759 -3.247 1.00 89.25 76 PHE A C 1
ATOM 558 O O . PHE A 1 76 ? 10.395 5.018 -3.508 1.00 89.25 76 PHE A O 1
ATOM 565 N N . ARG A 1 77 ? 12.091 5.001 -2.038 1.00 89.44 77 ARG A N 1
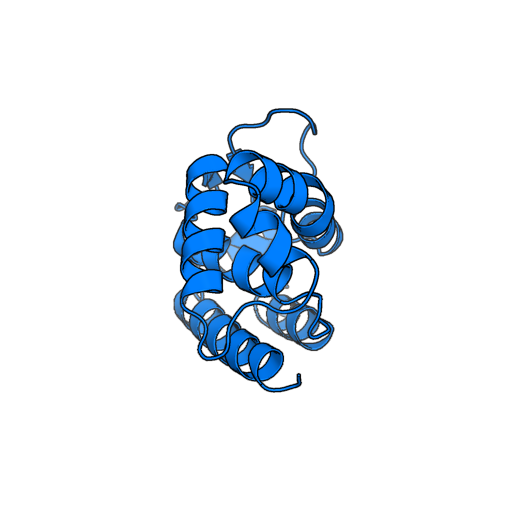ATOM 566 C CA . ARG A 1 77 ? 11.318 5.582 -0.930 1.00 89.44 77 ARG A CA 1
ATOM 567 C C . ARG A 1 77 ? 10.695 6.924 -1.317 1.00 89.44 77 ARG A C 1
ATOM 569 O O . ARG A 1 77 ? 9.498 7.110 -1.146 1.00 89.44 77 ARG A O 1
ATOM 576 N N . ARG A 1 78 ? 11.467 7.825 -1.939 1.00 88.88 78 ARG A N 1
ATOM 577 C CA . ARG A 1 78 ? 10.945 9.118 -2.429 1.00 88.88 78 ARG A CA 1
ATOM 578 C C . ARG A 1 78 ? 9.837 8.960 -3.468 1.00 88.88 78 ARG A C 1
ATOM 580 O O . ARG A 1 78 ? 8.959 9.811 -3.537 1.00 88.88 78 ARG A O 1
ATOM 587 N N . PHE A 1 79 ? 9.889 7.921 -4.297 1.00 90.56 79 PHE A N 1
ATOM 588 C CA . PHE A 1 79 ? 8.805 7.607 -5.225 1.00 90.56 79 PHE A CA 1
ATOM 589 C C . PHE A 1 79 ? 7.550 7.142 -4.486 1.00 90.56 79 PHE A C 1
ATOM 591 O O . PHE A 1 79 ? 6.473 7.663 -4.754 1.00 90.56 79 PHE A O 1
ATOM 598 N N . LEU A 1 80 ? 7.683 6.231 -3.519 1.00 91.19 80 LEU A N 1
ATOM 599 C CA . LEU A 1 80 ? 6.554 5.791 -2.699 1.00 91.19 80 LEU A CA 1
ATOM 600 C C . LEU A 1 80 ? 5.893 6.971 -1.973 1.00 91.19 80 LEU A C 1
ATOM 602 O O . LEU A 1 80 ? 4.670 7.089 -1.975 1.00 91.19 80 LEU A O 1
ATOM 606 N N . ASP A 1 81 ? 6.696 7.884 -1.432 1.00 90.00 81 ASP A N 1
ATOM 607 C CA . ASP A 1 81 ? 6.209 9.076 -0.735 1.00 90.00 81 ASP A CA 1
ATOM 608 C C . ASP A 1 81 ? 5.475 10.062 -1.649 1.00 90.00 81 ASP A C 1
ATOM 610 O O . ASP A 1 81 ? 4.557 10.740 -1.196 1.00 90.00 81 ASP A O 1
ATOM 614 N N . LYS A 1 82 ? 5.870 10.153 -2.923 1.00 89.38 82 LYS A N 1
ATOM 615 C CA . LYS A 1 82 ? 5.293 11.101 -3.888 1.00 89.38 82 LYS A CA 1
ATOM 616 C C . LYS A 1 82 ? 4.104 10.549 -4.661 1.00 89.38 82 LYS A C 1
ATOM 618 O O . LYS A 1 82 ? 3.206 11.309 -4.995 1.00 89.38 82 LYS A O 1
ATOM 623 N N . GLU A 1 83 ? 4.106 9.253 -4.949 1.00 89.94 83 GLU A N 1
ATOM 624 C CA . GLU A 1 83 ? 3.152 8.648 -5.882 1.00 89.94 83 GLU A CA 1
ATOM 625 C C . GLU A 1 83 ? 2.205 7.663 -5.187 1.00 89.94 83 GLU A C 1
ATOM 627 O O . GLU A 1 83 ? 1.033 7.577 -5.543 1.00 89.94 83 GLU A O 1
ATOM 632 N N . VAL A 1 84 ? 2.675 6.929 -4.170 1.00 92.06 84 VAL A N 1
ATOM 633 C CA . VAL A 1 84 ? 1.877 5.875 -3.518 1.00 92.06 84 VAL A CA 1
ATOM 634 C C . VAL A 1 84 ? 1.140 6.399 -2.292 1.00 92.06 84 VAL A C 1
ATOM 636 O O . VAL A 1 84 ? -0.074 6.232 -2.196 1.00 92.06 84 VAL A O 1
ATOM 639 N N . VAL A 1 85 ? 1.839 7.063 -1.368 1.00 91.94 85 VAL A N 1
ATOM 640 C CA . VAL A 1 85 ? 1.225 7.595 -0.139 1.00 91.94 85 VAL A CA 1
ATOM 641 C C . VAL A 1 85 ? 0.071 8.558 -0.454 1.00 91.94 85 VAL A C 1
ATOM 643 O O . VAL A 1 85 ? -1.018 8.339 0.082 1.00 91.94 85 VAL A O 1
ATOM 646 N N . PRO A 1 86 ? 0.211 9.543 -1.368 1.00 89.94 86 PRO A N 1
ATOM 647 C CA . PRO A 1 86 ? -0.893 10.445 -1.693 1.00 89.94 86 PRO A CA 1
ATOM 648 C C . PRO A 1 86 ? -2.069 9.717 -2.339 1.00 89.94 86 PRO A C 1
ATOM 650 O O . PRO A 1 86 ? -3.220 10.046 -2.075 1.00 89.94 86 PRO A O 1
ATOM 653 N N . ARG A 1 87 ? -1.804 8.685 -3.149 1.00 90.25 87 ARG A N 1
ATOM 654 C CA . ARG A 1 87 ? -2.854 7.882 -3.782 1.00 90.25 87 ARG A CA 1
ATOM 655 C C . ARG A 1 87 ? -3.682 7.105 -2.757 1.00 90.25 87 ARG A C 1
ATOM 657 O O . ARG A 1 87 ? -4.898 7.010 -2.920 1.00 90.25 87 ARG A O 1
ATOM 664 N N . LEU A 1 88 ? -3.039 6.566 -1.720 1.00 90.88 88 LEU A N 1
ATOM 665 C CA . LEU A 1 88 ? -3.703 5.874 -0.610 1.00 90.88 88 LEU A CA 1
ATOM 666 C C . LEU A 1 88 ? -4.453 6.849 0.307 1.00 90.88 88 LEU A C 1
ATOM 668 O O . LEU A 1 88 ? -5.557 6.546 0.755 1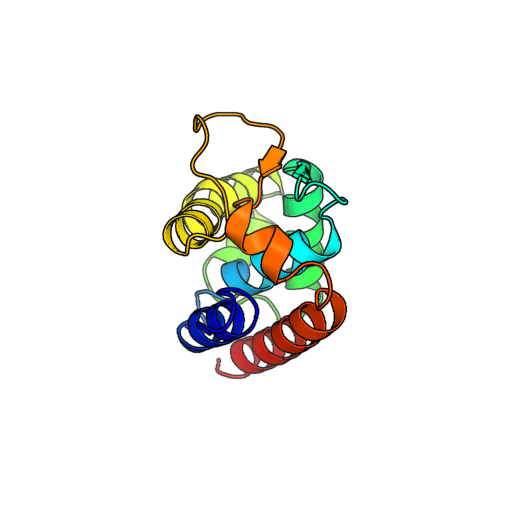.00 90.88 88 LEU A O 1
ATOM 672 N N . ALA A 1 89 ? -3.896 8.035 0.541 1.00 89.69 89 ALA A N 1
ATOM 673 C CA . ALA A 1 89 ? -4.552 9.086 1.311 1.00 89.69 89 ALA A CA 1
ATOM 674 C C . ALA A 1 89 ? -5.815 9.618 0.605 1.00 89.69 89 ALA A C 1
ATOM 676 O O . ALA A 1 89 ? -6.891 9.636 1.195 1.00 89.69 89 ALA A O 1
ATOM 677 N N . GLN A 1 90 ? -5.735 9.902 -0.701 1.00 88.50 90 GLN A N 1
ATOM 678 C CA . GLN A 1 90 ? -6.890 10.282 -1.532 1.00 88.50 90 GLN A CA 1
ATOM 679 C C . GLN A 1 90 ? -7.988 9.210 -1.572 1.00 88.50 90 GLN A C 1
ATOM 681 O O . GLN A 1 90 ? -9.152 9.520 -1.820 1.00 88.50 90 GLN A O 1
ATOM 686 N N . ALA A 1 91 ? -7.624 7.943 -1.358 1.00 87.62 91 ALA A N 1
ATOM 687 C CA . ALA A 1 91 ? -8.568 6.837 -1.258 1.00 87.62 91 ALA A CA 1
ATOM 688 C C . ALA A 1 91 ? -9.219 6.711 0.134 1.00 87.62 91 ALA A C 1
ATOM 690 O O . ALA A 1 91 ? -10.034 5.813 0.328 1.00 87.62 91 ALA A O 1
ATOM 691 N N . GLY A 1 92 ? -8.869 7.576 1.094 1.00 88.38 92 GLY A N 1
ATOM 692 C CA . GLY A 1 92 ? -9.361 7.531 2.473 1.00 88.38 92 GLY A CA 1
ATOM 693 C C . GLY A 1 92 ? -8.753 6.407 3.315 1.00 88.38 92 GLY A C 1
ATOM 694 O O . GLY A 1 92 ? -9.308 6.058 4.350 1.00 88.38 92 GLY A O 1
ATOM 695 N N . ILE A 1 93 ? -7.642 5.811 2.868 1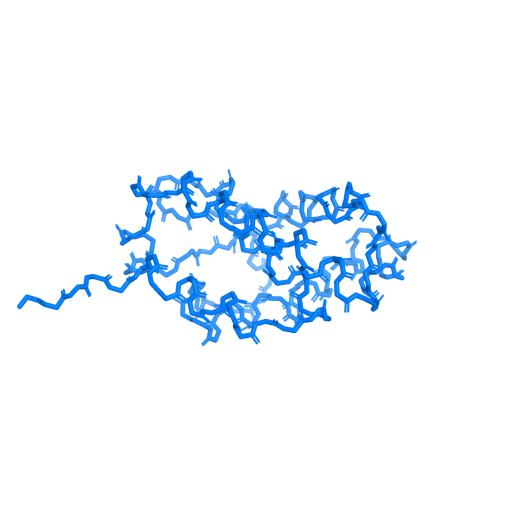.00 90.31 93 ILE A N 1
ATOM 696 C CA . ILE A 1 93 ? -6.998 4.678 3.549 1.00 90.31 93 ILE A CA 1
ATOM 697 C C . ILE A 1 93 ? -5.986 5.169 4.581 1.00 90.31 93 ILE A C 1
ATOM 699 O O . ILE A 1 93 ? -5.915 4.632 5.683 1.00 90.31 93 ILE A O 1
ATOM 703 N N . LEU A 1 94 ? -5.182 6.164 4.208 1.00 90.69 94 LEU A N 1
ATOM 704 C CA . LEU A 1 94 ? -4.220 6.805 5.098 1.00 90.69 94 LEU A CA 1
ATOM 705 C C . LEU A 1 94 ? -4.767 8.148 5.566 1.00 90.69 94 LEU A C 1
ATOM 707 O O . LEU A 1 94 ? -5.409 8.865 4.799 1.00 90.69 94 LEU A O 1
ATOM 711 N N . TRP A 1 95 ? -4.468 8.500 6.810 1.00 87.31 95 TRP A N 1
ATOM 712 C CA . TRP A 1 95 ? -4.754 9.824 7.330 1.00 87.31 95 TRP A CA 1
ATOM 713 C C . TRP A 1 95 ? -3.807 10.862 6.707 1.00 87.31 95 TRP A C 1
ATOM 715 O O . TRP A 1 95 ? -2.586 10.690 6.705 1.00 87.31 95 TRP A O 1
ATOM 725 N N . GLU A 1 96 ? -4.370 11.963 6.199 1.00 69.00 96 GLU A N 1
ATOM 726 C CA . GLU A 1 96 ? -3.626 13.129 5.702 1.00 69.00 96 GLU A CA 1
ATOM 727 C C . GLU A 1 96 ? -3.105 13.967 6.883 1.00 69.00 96 GLU A C 1
ATOM 729 O O . GLU A 1 96 ? -3.594 15.055 7.183 1.00 69.00 96 GLU A O 1
ATOM 734 N N . GLY A 1 97 ? -2.131 13.418 7.608 1.00 59.25 97 GLY A N 1
ATOM 735 C CA . GLY A 1 97 ? -1.394 14.128 8.653 1.00 59.25 97 GLY A CA 1
ATOM 736 C C . GLY A 1 97 ? -0.319 15.061 8.119 1.00 59.25 97 GLY A C 1
ATOM 737 O O . GLY A 1 97 ? -0.025 15.007 6.925 1.00 59.25 97 GLY A O 1
ATOM 738 N N . PRO A 1 98 ? 0.288 15.920 8.967 1.00 44.00 98 PRO A N 1
ATOM 739 C CA . PRO A 1 98 ? 1.225 16.940 8.509 1.00 44.00 98 PRO A CA 1
ATOM 740 C C . PRO A 1 98 ? 2.359 16.302 7.696 1.00 44.00 98 PRO A C 1
ATOM 742 O O . PRO A 1 98 ? 3.189 15.552 8.210 1.00 44.00 98 PRO A O 1
ATOM 745 N N . ALA A 1 99 ? 2.339 16.585 6.395 1.00 55.75 99 ALA A N 1
ATOM 746 C CA . ALA A 1 99 ? 3.215 15.994 5.404 1.00 55.75 99 ALA A CA 1
ATOM 747 C C . ALA A 1 99 ? 4.516 16.797 5.297 1.00 55.75 99 ALA A C 1
ATOM 749 O O . ALA A 1 99 ? 4.582 17.786 4.577 1.00 55.75 99 ALA A O 1
ATOM 750 N N . ASP A 1 100 ? 5.530 16.365 6.043 1.00 50.00 100 ASP A N 1
ATOM 751 C CA . ASP A 1 100 ? 6.907 16.191 5.562 1.00 50.00 100 ASP A CA 1
ATOM 752 C C . ASP A 1 100 ? 7.732 15.511 6.667 1.00 50.00 100 ASP A C 1
ATOM 754 O O . ASP A 1 100 ? 7.766 15.970 7.806 1.00 50.00 100 ASP A O 1
ATOM 758 N N . GLY A 1 101 ? 8.390 14.391 6.353 1.00 55.84 101 GLY A N 1
ATOM 759 C CA . GLY A 1 101 ? 9.308 13.720 7.286 1.00 55.84 101 GLY A CA 1
ATOM 760 C C . GLY A 1 101 ? 8.674 12.891 8.412 1.00 55.84 101 GLY A C 1
ATOM 761 O O . GLY A 1 101 ? 9.402 12.456 9.298 1.00 55.84 101 GLY A O 1
ATOM 762 N N . ALA A 1 102 ? 7.362 12.633 8.383 1.00 71.19 102 ALA A N 1
ATOM 763 C CA . ALA A 1 102 ? 6.730 11.710 9.327 1.00 71.19 102 ALA A CA 1
ATOM 764 C C . ALA A 1 102 ? 7.315 10.292 9.181 1.00 71.19 102 ALA A C 1
ATOM 766 O O . ALA A 1 102 ? 7.290 9.714 8.089 1.00 71.19 102 ALA A O 1
ATOM 767 N N . GLU A 1 103 ? 7.826 9.743 10.285 1.00 85.31 103 GLU A N 1
ATOM 768 C CA . GLU A 1 103 ? 8.422 8.399 10.352 1.00 85.31 103 GLU A CA 1
ATOM 769 C C . GLU A 1 103 ? 7.374 7.278 10.298 1.00 85.31 103 GLU A C 1
ATOM 771 O O . GLU A 1 103 ? 7.723 6.109 10.133 1.00 85.31 103 GLU A O 1
ATOM 776 N N . GLU A 1 104 ? 6.094 7.638 10.370 1.00 89.81 104 GLU A N 1
ATOM 777 C CA . GLU A 1 104 ? 4.963 6.724 10.462 1.00 89.81 104 GLU A CA 1
ATOM 778 C C . GLU A 1 104 ? 3.926 7.000 9.365 1.00 89.81 104 GLU A C 1
ATOM 780 O O . GLU A 1 104 ? 3.726 8.135 8.921 1.00 89.81 104 GLU A O 1
ATOM 785 N N . LEU A 1 105 ? 3.263 5.932 8.930 1.00 91.19 105 LEU A N 1
ATOM 786 C CA . LEU A 1 105 ? 2.026 5.960 8.164 1.00 91.19 105 LEU A CA 1
ATOM 787 C C . LEU A 1 105 ? 0.894 5.571 9.110 1.00 91.19 105 LEU A C 1
ATOM 789 O O . LEU A 1 105 ? 0.986 4.552 9.792 1.00 91.19 105 LEU A O 1
ATOM 793 N N . VAL A 1 106 ? -0.170 6.365 9.126 1.00 91.94 106 VAL A N 1
ATOM 794 C CA . VAL A 1 106 ? -1.328 6.139 9.994 1.00 91.94 106 VAL A CA 1
ATOM 795 C C . VAL A 1 106 ? -2.525 5.844 9.106 1.00 91.94 106 VAL A C 1
ATOM 797 O O . VAL A 1 106 ? -2.853 6.649 8.231 1.00 91.94 106 VAL A O 1
ATOM 800 N N . LEU A 1 107 ? -3.155 4.685 9.292 1.00 91.69 107 LEU A N 1
ATOM 801 C CA . LEU A 1 107 ? -4.416 4.384 8.625 1.00 91.69 107 LEU A CA 1
ATOM 802 C C . LEU A 1 107 ? -5.523 5.301 9.156 1.00 91.69 107 LEU A C 1
ATOM 804 O O . LEU A 1 107 ? -5.549 5.661 10.332 1.00 91.69 107 LEU A O 1
ATOM 808 N N . GLU A 1 108 ? -6.465 5.666 8.292 1.00 91.50 108 GLU A N 1
ATOM 809 C CA . GLU A 1 108 ? -7.666 6.372 8.731 1.00 91.50 108 GLU A CA 1
ATOM 810 C C . GLU A 1 108 ? -8.422 5.490 9.743 1.00 91.50 108 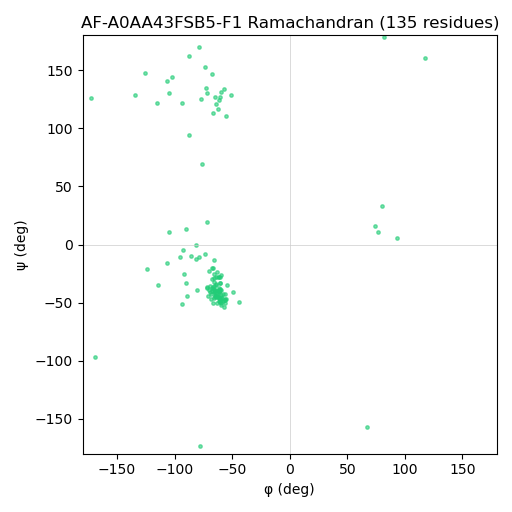GLU A C 1
ATOM 812 O O . GLU A 1 108 ? -8.619 4.292 9.530 1.00 91.50 108 GLU A O 1
ATOM 817 N N . ASN A 1 109 ? -8.798 6.068 10.883 1.00 86.44 109 ASN A N 1
ATOM 818 C CA . ASN A 1 109 ? -9.302 5.327 12.039 1.00 86.44 109 ASN A CA 1
ATOM 819 C C . ASN A 1 109 ? -10.642 4.626 11.741 1.00 86.44 109 ASN A C 1
ATOM 821 O O . ASN A 1 109 ? -10.861 3.480 12.144 1.00 86.44 109 ASN A O 1
ATOM 825 N N . GLY A 1 110 ? -11.544 5.296 11.019 1.00 86.50 110 GLY A N 1
ATOM 826 C CA . GLY A 1 110 ? -12.796 4.704 10.552 1.00 86.50 110 GLY A CA 1
ATOM 827 C C . GLY A 1 110 ? -12.547 3.514 9.628 1.00 86.50 110 GLY A C 1
ATOM 828 O O . GLY A 1 110 ? -13.093 2.434 9.857 1.00 86.50 110 GLY A O 1
ATOM 829 N N . PHE A 1 111 ? -11.672 3.685 8.640 1.00 87.69 111 PHE A N 1
ATOM 830 C CA . PHE A 1 111 ? -11.249 2.630 7.728 1.00 87.69 111 PHE A CA 1
ATOM 831 C C . PHE A 1 111 ? -10.644 1.436 8.478 1.00 87.69 111 PHE A C 1
ATOM 833 O O . PHE A 1 111 ? -11.122 0.312 8.313 1.00 87.69 111 PHE A O 1
ATOM 840 N N . TRP A 1 112 ? -9.640 1.664 9.335 1.00 91.31 112 TRP A N 1
ATOM 841 C CA . TRP A 1 112 ? -8.910 0.601 10.031 1.00 91.31 112 TRP A CA 1
ATOM 842 C C . TRP A 1 112 ? -9.822 -0.248 10.917 1.00 91.31 112 TRP A C 1
ATOM 844 O O . TRP A 1 112 ? -9.817 -1.478 10.827 1.00 91.31 112 TRP A O 1
ATOM 854 N N . ASN A 1 113 ? -10.682 0.388 11.714 1.00 89.50 113 ASN A N 1
ATOM 855 C CA . ASN A 1 113 ? -11.614 -0.336 12.578 1.00 89.50 113 ASN A CA 1
ATOM 856 C C . ASN A 1 113 ? -12.603 -1.213 11.805 1.00 89.50 113 ASN A C 1
ATOM 858 O O . ASN A 1 113 ? -13.038 -2.236 12.331 1.00 89.50 113 ASN A O 1
ATOM 862 N N . ASN A 1 114 ? -12.922 -0.849 10.563 1.00 87.75 114 ASN A N 1
ATOM 863 C CA . ASN A 1 114 ? -13.851 -1.598 9.723 1.00 87.75 114 ASN A CA 1
ATOM 864 C C . ASN A 1 114 ? -13.194 -2.751 8.952 1.00 87.75 114 ASN A C 1
ATOM 866 O O . ASN A 1 114 ? -13.904 -3.544 8.335 1.00 87.75 114 ASN A O 1
ATOM 870 N N . VAL A 1 115 ? -11.862 -2.841 8.940 1.00 87.25 115 VAL A N 1
ATOM 871 C CA . VAL A 1 115 ? -11.126 -3.827 8.133 1.00 87.25 115 VAL A CA 1
ATOM 872 C C . VAL A 1 115 ? -10.187 -4.712 8.956 1.00 87.25 115 VAL A C 1
ATOM 874 O O . VAL A 1 115 ? -9.857 -5.812 8.517 1.00 87.25 115 VAL A O 1
ATOM 877 N N . LYS A 1 116 ? -9.780 -4.291 10.161 1.00 88.25 116 LYS A N 1
ATOM 878 C CA . LYS A 1 116 ? -8.773 -5.001 10.969 1.00 88.25 116 LYS A CA 1
ATOM 879 C C . LYS A 1 116 ? -9.155 -6.435 11.344 1.00 88.25 116 LYS A C 1
ATOM 881 O O . LYS A 1 116 ? -8.281 -7.295 11.383 1.00 88.25 116 LYS A O 1
ATOM 886 N N . SER A 1 117 ? -10.446 -6.722 11.546 1.00 88.00 117 SER A N 1
ATOM 887 C CA . SER A 1 117 ? -10.936 -8.087 11.809 1.00 88.00 117 SER A CA 1
ATOM 888 C C . SER A 1 117 ? -10.781 -9.022 10.608 1.00 88.00 117 SER A C 1
ATOM 890 O O . SER A 1 117 ? -10.577 -10.220 10.783 1.00 88.00 117 SER A O 1
ATOM 892 N N . ASP A 1 118 ? -10.830 -8.463 9.398 1.00 87.56 118 ASP A N 1
ATOM 893 C CA . ASP A 1 118 ? -10.803 -9.190 8.125 1.00 87.56 118 ASP A CA 1
ATOM 894 C C . ASP A 1 118 ? -9.433 -9.068 7.433 1.00 87.56 118 ASP A C 1
ATOM 896 O O . ASP A 1 118 ? -9.275 -9.449 6.269 1.00 87.56 118 ASP A O 1
ATOM 900 N N . ARG A 1 119 ? -8.427 -8.535 8.142 1.00 87.69 119 ARG A N 1
ATOM 901 C CA . ARG A 1 119 ? -7.081 -8.208 7.642 1.00 87.69 119 ARG A CA 1
ATOM 902 C C . ARG A 1 119 ? -6.491 -9.312 6.767 1.00 87.69 119 ARG A C 1
ATOM 904 O O . ARG A 1 119 ? -6.049 -9.037 5.656 1.00 87.69 119 ARG A O 1
ATOM 911 N N . ASN A 1 120 ? -6.524 -10.558 7.235 1.00 87.81 120 ASN A N 1
ATOM 912 C CA . ASN A 1 120 ? -5.940 -11.692 6.514 1.00 87.81 120 ASN A CA 1
ATOM 913 C C . ASN A 1 120 ? -6.657 -11.977 5.184 1.00 87.81 120 ASN A C 1
ATOM 915 O O . ASN A 1 120 ? -6.008 -12.263 4.180 1.00 87.81 120 ASN A O 1
ATOM 919 N N . GLU A 1 121 ? -7.987 -11.866 5.147 1.00 87.38 121 GLU A N 1
ATOM 920 C CA . GLU A 1 121 ? -8.758 -12.072 3.916 1.00 87.38 121 GLU A CA 1
ATOM 921 C C . GLU A 1 121 ? -8.529 -10.944 2.908 1.00 87.38 121 GLU A C 1
ATOM 923 O O . GLU A 1 121 ? -8.432 -11.183 1.703 1.00 87.38 121 GLU A O 1
ATOM 928 N N . VAL A 1 122 ? -8.433 -9.709 3.403 1.00 87.50 122 VAL A N 1
ATOM 929 C CA . VAL A 1 122 ? -8.130 -8.524 2.594 1.00 87.50 122 VAL A CA 1
ATOM 930 C C . VAL A 1 122 ? -6.726 -8.632 2.008 1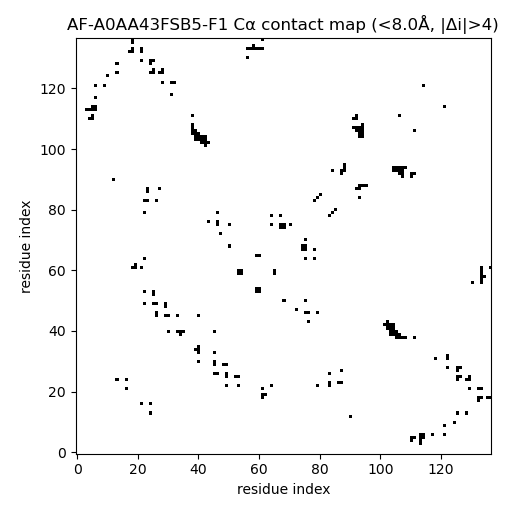.00 87.50 122 VAL A C 1
ATOM 932 O O . VAL A 1 122 ? -6.541 -8.402 0.814 1.00 87.50 122 VAL A O 1
ATOM 935 N N . MET A 1 123 ? -5.747 -9.057 2.808 1.00 90.62 123 MET A N 1
ATOM 936 C CA . MET A 1 123 ? -4.389 -9.314 2.332 1.00 90.62 123 MET A CA 1
ATOM 937 C C . MET A 1 123 ? -4.356 -10.376 1.234 1.00 90.62 123 MET A C 1
ATOM 939 O O . MET A 1 123 ? -3.733 -10.136 0.204 1.00 90.62 123 MET A O 1
ATOM 943 N N . ALA A 1 124 ? -5.064 -11.497 1.401 1.00 88.56 124 ALA A N 1
ATOM 944 C CA . ALA A 1 124 ? -5.114 -12.550 0.387 1.00 88.56 124 ALA A CA 1
ATOM 945 C C . ALA A 1 124 ? -5.711 -12.051 -0.944 1.00 88.56 124 ALA A C 1
ATOM 947 O O . ALA A 1 124 ? -5.219 -12.384 -2.021 1.00 88.56 124 ALA A O 1
ATOM 948 N N . GLN A 1 125 ? -6.744 -11.204 -0.884 1.00 86.19 125 GLN A N 1
ATOM 949 C CA . GLN A 1 125 ? -7.334 -10.585 -2.078 1.00 86.19 125 GLN A CA 1
ATOM 950 C C . GLN A 1 125 ? -6.376 -9.604 -2.756 1.00 86.19 125 GLN A C 1
ATOM 952 O O . GLN A 1 125 ? -6.298 -9.575 -3.983 1.00 86.19 125 GLN A O 1
ATOM 957 N N . LEU A 1 126 ? -5.633 -8.819 -1.974 1.00 87.81 126 LEU A N 1
ATOM 958 C CA . LEU A 1 126 ? -4.616 -7.908 -2.495 1.00 87.81 126 LEU A CA 1
ATOM 959 C C . LEU A 1 126 ? -3.458 -8.663 -3.155 1.00 87.81 126 LEU A C 1
ATOM 961 O O . LEU A 1 126 ? -2.990 -8.244 -4.208 1.00 87.81 126 LEU A O 1
ATOM 965 N N . GLU A 1 127 ? -3.014 -9.780 -2.576 1.00 86.88 127 GLU A N 1
ATOM 966 C CA . GLU A 1 127 ? -1.974 -10.630 -3.169 1.00 86.88 127 GLU A CA 1
ATOM 967 C C . GLU A 1 127 ? -2.439 -11.240 -4.496 1.00 86.88 127 GLU A C 1
ATOM 969 O O . GLU A 1 127 ? -1.716 -11.174 -5.491 1.00 86.88 127 GLU A O 1
ATOM 974 N N . ALA A 1 128 ? -3.672 -11.752 -4.544 1.00 85.81 128 ALA A N 1
ATOM 975 C CA . ALA A 1 128 ? -4.264 -12.258 -5.779 1.00 85.81 128 ALA A CA 1
ATOM 976 C C . ALA A 1 128 ? -4.409 -11.154 -6.842 1.00 85.81 128 ALA A C 1
ATOM 978 O O . ALA A 1 128 ? -4.045 -11.358 -7.999 1.00 85.81 128 ALA A O 1
ATOM 979 N N . GLY A 1 129 ? -4.890 -9.968 -6.457 1.00 84.62 129 GLY A N 1
ATOM 980 C CA . GLY A 1 129 ? -5.002 -8.818 -7.357 1.00 84.62 129 GLY A CA 1
ATOM 981 C C . GLY A 1 129 ? -3.646 -8.360 -7.897 1.00 84.62 129 GLY A C 1
ATOM 982 O O . GLY A 1 129 ? -3.528 -8.057 -9.083 1.00 84.62 129 GLY A O 1
ATOM 983 N N . ALA A 1 130 ? -2.609 -8.364 -7.055 1.00 83.94 130 ALA A N 1
ATOM 984 C CA . ALA A 1 130 ? -1.262 -7.970 -7.452 1.00 83.94 130 ALA A CA 1
ATOM 985 C C . ALA A 1 130 ? -0.672 -8.963 -8.457 1.00 83.94 130 ALA A C 1
ATOM 987 O O . ALA A 1 130 ? -0.035 -8.538 -9.418 1.00 83.94 130 ALA A O 1
ATOM 988 N N . ALA A 1 131 ? -0.927 -10.264 -8.278 1.00 82.94 131 ALA A N 1
ATOM 989 C CA . ALA A 1 131 ? -0.554 -11.283 -9.253 1.00 82.94 131 ALA A CA 1
ATOM 990 C C . ALA A 1 131 ? -1.255 -11.051 -10.602 1.00 82.94 131 ALA A C 1
ATOM 992 O O . ALA A 1 131 ? -0.584 -11.020 -11.629 1.00 82.94 131 ALA A O 1
ATOM 993 N N . VAL A 1 132 ? -2.566 -10.776 -10.599 1.00 84.12 132 VAL A N 1
ATOM 994 C CA . VAL A 1 132 ? -3.325 -10.476 -11.828 1.00 84.12 132 VAL A CA 1
ATOM 995 C C . VAL A 1 132 ? -2.781 -9.232 -12.534 1.00 84.12 132 VAL A C 1
ATOM 997 O O . VAL A 1 132 ? -2.492 -9.283 -13.727 1.00 84.12 132 VAL A O 1
ATOM 1000 N N . LEU A 1 133 ? -2.581 -8.118 -11.820 1.00 80.44 133 LEU A N 1
ATOM 1001 C CA . LEU A 1 133 ? -2.013 -6.903 -12.419 1.00 80.44 133 LEU A CA 1
ATOM 1002 C C . LEU A 1 133 ? -0.598 -7.129 -12.953 1.00 80.44 133 LEU A C 1
ATOM 1004 O O . LEU A 1 133 ? -0.244 -6.592 -14.001 1.00 80.44 133 LEU A O 1
ATOM 1008 N N . ALA A 1 134 ? 0.199 -7.934 -12.250 1.00 78.00 134 ALA A N 1
ATOM 1009 C CA . ALA A 1 134 ? 1.517 -8.320 -12.714 1.00 78.00 134 ALA A CA 1
ATOM 1010 C C . ALA A 1 134 ? 1.455 -9.214 -13.958 1.00 78.00 134 ALA A C 1
ATOM 1012 O O . ALA A 1 134 ? 2.457 -9.295 -14.647 1.00 78.00 134 ALA A O 1
ATOM 1013 N N . GLU A 1 135 ? 0.348 -9.882 -14.282 1.00 78.50 135 GLU A N 1
ATOM 1014 C CA . GLU A 1 135 ? 0.192 -10.714 -15.487 1.00 78.50 135 GLU A CA 1
ATOM 1015 C C . GLU A 1 135 ? -0.392 -9.956 -16.690 1.00 78.50 135 GLU A C 1
ATOM 1017 O O . GLU A 1 135 ? -0.090 -10.315 -17.823 1.00 78.50 135 GLU A O 1
ATOM 1022 N N . MET A 1 136 ? -1.152 -8.876 -16.473 1.00 72.81 136 MET A N 1
ATOM 1023 C CA . MET A 1 136 ? -1.817 -8.056 -17.512 1.00 72.81 136 MET A CA 1
ATOM 1024 C C . MET A 1 136 ? -0.882 -7.163 -18.364 1.00 72.81 136 MET A C 1
ATOM 1026 O O . MET A 1 136 ? -1.321 -6.186 -18.970 1.00 72.81 136 MET A O 1
ATOM 1030 N N . ARG A 1 137 ? 0.407 -7.477 -18.380 1.00 61.00 137 ARG A N 1
ATOM 1031 C CA . ARG A 1 137 ? 1.510 -6.724 -19.003 1.00 61.00 137 ARG A CA 1
ATOM 1032 C C . ARG A 1 137 ? 1.704 -7.032 -20.484 1.00 61.00 137 ARG A C 1
ATOM 1034 O O . ARG A 1 137 ? 1.479 -8.192 -20.891 1.00 61.00 137 ARG A O 1
#

Foldseek 3Di:
DDQQPELVLLVVLLVPDALLCLLLLLLVLLLLVAADPQSKHFLLVSLVSSLVVQCPQVPHHDDCLRVQVVVDSVSNSVCCLPPRLVSCVVSQQWPPPDDDDDRMTGGRRSHCVSCVVVSVVSSVVSVVSSNVSSVVD